Protein AF-A0A8T9QDJ7-F1 (afdb_monomer)

Foldseek 3Di:
DDDDDDDPDVVVVVLQQQLCVLLVVDCQQQAPDWDDDDPQIAGEHEDEPPPDDRDPSVVSSVVSSVVSVDDCVNYYYDYDYDDD

Mean predicted aligned error: 3.0 Å

Radius of gyration: 13.57 Å; Cα contacts (8 Å, |Δi|>4): 100; chains: 1; bounding box: 36×23×35 Å

Structure (mmCIF, N/CA/C/O backbone):
data_AF-A0A8T9QDJ7-F1
#
_entry.id   AF-A0A8T9QDJ7-F1
#
loop_
_atom_site.group_PDB
_atom_site.id
_atom_site.type_symbol
_atom_site.label_atom_id
_atom_site.label_alt_id
_atom_site.label_comp_id
_atom_site.label_asym_id
_atom_site.label_entity_id
_atom_site.label_seq_id
_atom_site.pdbx_PDB_ins_code
_atom_site.Cartn_x
_atom_site.Cartn_y
_atom_site.Cartn_z
_atom_site.occupancy
_atom_site.B_iso_or_equiv
_atom_site.auth_seq_id
_atom_site.auth_comp_id
_atom_site.auth_asym_id
_atom_site.auth_atom_id
_atom_site.pdbx_PDB_model_num
ATOM 1 N N . MET A 1 1 ? -4.966 3.507 -23.038 1.00 72.44 1 MET A N 1
ATOM 2 C CA . MET A 1 1 ? -5.649 4.706 -22.507 1.00 72.44 1 MET A CA 1
ATOM 3 C C . MET A 1 1 ? -5.846 4.473 -21.022 1.00 72.44 1 MET A C 1
ATOM 5 O O . MET A 1 1 ? -6.324 3.402 -20.679 1.00 72.44 1 MET A O 1
ATOM 9 N N . GLN A 1 2 ? -5.402 5.391 -20.163 1.00 83.50 2 GLN A N 1
ATOM 10 C CA . GLN A 1 2 ? -5.630 5.289 -18.718 1.00 83.50 2 GLN A CA 1
ATOM 11 C C . GLN A 1 2 ? -7.113 5.535 -18.424 1.00 83.50 2 GLN A C 1
ATOM 13 O O . GLN A 1 2 ? -7.699 6.462 -18.983 1.00 83.50 2 GLN A O 1
ATOM 18 N N . GLN A 1 3 ? -7.707 4.693 -17.583 1.00 90.12 3 GLN A N 1
ATOM 19 C CA . GLN A 1 3 ? -9.072 4.853 -17.084 1.00 90.12 3 GLN A CA 1
ATOM 20 C C . GLN A 1 3 ? -9.011 5.383 -15.648 1.00 90.12 3 GLN A C 1
ATOM 22 O O . GLN A 1 3 ? -8.110 5.020 -14.894 1.00 90.12 3 GLN A O 1
ATOM 27 N N . HIS A 1 4 ? -9.938 6.271 -15.294 1.00 89.31 4 HIS A N 1
ATOM 28 C CA . HIS A 1 4 ? -10.015 6.911 -13.978 1.00 89.31 4 HIS A CA 1
ATOM 29 C C . HIS A 1 4 ? -11.318 6.520 -13.287 1.00 89.31 4 HIS A C 1
ATOM 31 O O . HIS A 1 4 ? -12.126 7.377 -12.935 1.00 89.31 4 HIS A O 1
ATOM 37 N N . ASP A 1 5 ? -11.517 5.216 -13.133 1.00 93.25 5 ASP A N 1
ATOM 38 C CA . ASP A 1 5 ? -12.685 4.677 -12.453 1.00 93.25 5 ASP A CA 1
ATOM 39 C C . ASP A 1 5 ? -12.321 4.353 -10.998 1.00 93.25 5 ASP A C 1
ATOM 41 O O . ASP A 1 5 ? -11.246 3.800 -10.740 1.00 93.25 5 ASP A O 1
ATOM 45 N N . PRO A 1 6 ? -13.173 4.717 -10.027 1.00 93.00 6 PRO A N 1
ATOM 46 C CA . PRO A 1 6 ? -12.939 4.368 -8.636 1.00 93.00 6 PRO A CA 1
ATOM 47 C C . PRO A 1 6 ? -13.038 2.852 -8.430 1.00 93.00 6 PRO A C 1
ATOM 49 O O . PRO A 1 6 ? -13.767 2.149 -9.133 1.00 93.00 6 PRO A O 1
ATOM 52 N N . ILE A 1 7 ? -12.346 2.352 -7.406 1.00 93.88 7 ILE A N 1
ATOM 53 C CA . ILE A 1 7 ? -12.589 1.002 -6.894 1.00 93.88 7 ILE A CA 1
ATOM 54 C C . IL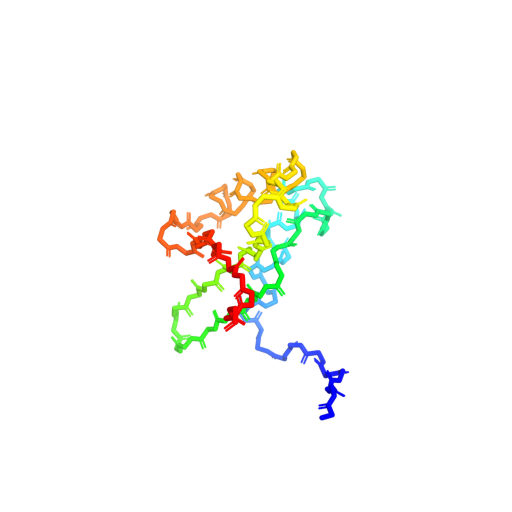E A 1 7 ? -14.014 0.979 -6.337 1.00 93.88 7 ILE A C 1
ATOM 56 O O . ILE A 1 7 ? -14.362 1.823 -5.517 1.00 93.88 7 ILE A O 1
ATOM 60 N N . MET A 1 8 ? -14.825 0.021 -6.787 1.00 95.38 8 MET A N 1
ATOM 61 C CA . MET A 1 8 ? -16.221 -0.146 -6.354 1.00 95.38 8 MET A CA 1
ATOM 62 C C . MET A 1 8 ? -16.423 -1.354 -5.433 1.00 95.38 8 MET A C 1
ATOM 64 O O . MET A 1 8 ? -17.532 -1.575 -4.957 1.00 95.38 8 MET A O 1
ATOM 68 N N . GLU A 1 9 ? -15.375 -2.147 -5.201 1.00 97.12 9 GLU A N 1
ATOM 69 C CA . GLU A 1 9 ? -15.419 -3.352 -4.373 1.00 97.12 9 GLU A CA 1
ATOM 70 C C . GLU A 1 9 ? -15.405 -2.972 -2.878 1.00 97.12 9 GLU A C 1
ATOM 72 O O . GLU A 1 9 ? -14.361 -2.528 -2.385 1.00 97.12 9 GLU A O 1
ATOM 77 N N . PRO A 1 10 ? -16.519 -3.128 -2.133 1.00 97.06 10 PRO A N 1
ATOM 78 C CA . PRO A 1 10 ? -16.658 -2.521 -0.808 1.00 97.06 10 PRO A CA 1
ATOM 79 C C . PRO A 1 10 ? -15.611 -2.999 0.194 1.00 97.06 10 PRO A C 1
ATOM 81 O O . PRO A 1 10 ? -15.017 -2.189 0.893 1.00 97.06 10 PRO A O 1
ATOM 84 N N . TRP A 1 11 ? -15.298 -4.297 0.215 1.00 97.25 11 TRP A N 1
ATOM 85 C CA . TRP A 1 11 ? -14.334 -4.836 1.178 1.00 97.25 11 TRP A CA 1
ATOM 86 C C . TRP A 1 11 ? -12.902 -4.337 0.927 1.00 97.25 11 TRP A C 1
ATOM 88 O O . TRP A 1 11 ? -12.101 -4.243 1.865 1.00 97.25 11 TRP A O 1
ATOM 98 N N . VAL A 1 12 ? -12.570 -3.999 -0.325 1.00 97.69 12 VAL A N 1
ATOM 99 C CA . VAL A 1 12 ? -11.282 -3.389 -0.678 1.00 97.69 12 VAL A CA 1
ATOM 100 C C . VAL A 1 12 ? -11.244 -1.960 -0.149 1.00 97.69 12 VAL A C 1
ATOM 102 O O . VAL A 1 12 ? -10.269 -1.588 0.501 1.00 97.69 12 VAL A O 1
ATOM 105 N N . ILE A 1 13 ? -12.317 -1.191 -0.357 1.00 97.62 13 ILE A N 1
ATOM 106 C CA . ILE A 1 13 ? -12.459 0.177 0.165 1.00 97.62 13 ILE A CA 1
ATOM 107 C C . ILE A 1 13 ? -12.376 0.172 1.695 1.00 97.62 13 ILE A C 1
ATOM 109 O O . ILE A 1 13 ? -11.523 0.856 2.254 1.00 97.62 13 ILE A O 1
ATOM 113 N N . ASP A 1 14 ? -13.159 -0.671 2.368 1.00 98.12 14 ASP A N 1
ATOM 114 C CA . ASP A 1 14 ? -13.158 -0.806 3.829 1.00 98.12 14 ASP A CA 1
ATOM 115 C C . ASP A 1 14 ? -11.762 -1.163 4.359 1.00 98.12 14 ASP A C 1
ATOM 117 O O . ASP A 1 14 ? -11.332 -0.723 5.426 1.00 98.12 14 ASP A O 1
ATOM 121 N N . THR A 1 15 ? -11.018 -1.988 3.620 1.00 98.25 15 THR A N 1
ATOM 122 C CA . THR A 1 15 ? -9.642 -2.326 3.984 1.00 98.25 15 THR A CA 1
ATOM 123 C C . THR A 1 15 ? -8.721 -1.123 3.825 1.00 98.25 15 THR A C 1
ATOM 125 O O . THR A 1 15 ? -7.995 -0.807 4.763 1.00 98.25 15 THR A O 1
ATOM 128 N N . LEU A 1 16 ? -8.783 -0.409 2.702 1.00 98.25 16 LEU A N 1
ATOM 129 C CA . LEU A 1 16 ? -8.006 0.810 2.468 1.00 98.25 16 LEU A CA 1
ATOM 130 C C . LEU A 1 16 ? -8.285 1.892 3.525 1.00 98.25 16 LEU A C 1
ATOM 132 O O . LEU A 1 16 ? -7.347 2.506 4.037 1.00 98.25 16 LEU A O 1
ATOM 136 N N . GLU A 1 17 ? -9.545 2.074 3.912 1.00 98.25 17 GLU A N 1
ATOM 137 C CA . GLU A 1 17 ? -9.951 3.017 4.955 1.00 98.25 17 GLU A CA 1
ATOM 138 C C . GLU A 1 17 ? -9.420 2.623 6.335 1.00 98.25 17 GLU A C 1
ATOM 140 O O . GLU A 1 17 ? -8.914 3.479 7.064 1.00 98.25 17 GLU A O 1
ATOM 145 N N . ARG A 1 18 ? -9.452 1.329 6.687 1.00 98.56 18 ARG A N 1
ATOM 146 C CA . ARG A 1 18 ? -8.849 0.829 7.936 1.00 98.56 18 ARG A CA 1
ATOM 147 C C . ARG A 1 18 ? -7.345 1.088 7.986 1.00 98.56 18 ARG A C 1
ATOM 149 O O . ARG A 1 18 ? -6.839 1.510 9.027 1.00 98.56 18 ARG A O 1
ATOM 156 N N . ILE A 1 19 ? -6.638 0.882 6.873 1.00 98.69 19 ILE A N 1
ATOM 157 C CA . ILE A 1 19 ? -5.204 1.193 6.781 1.00 98.69 19 ILE A CA 1
ATOM 158 C C . ILE A 1 19 ? -4.984 2.696 6.939 1.00 98.69 19 ILE A C 1
ATOM 160 O O . ILE A 1 19 ? -4.148 3.113 7.737 1.00 98.69 19 ILE A O 1
ATOM 164 N N . ALA A 1 20 ? -5.754 3.524 6.230 1.00 98.56 20 ALA A N 1
ATOM 165 C CA . ALA A 1 20 ? -5.642 4.974 6.327 1.00 98.56 20 ALA A CA 1
ATOM 166 C C . ALA A 1 20 ? -5.901 5.466 7.758 1.00 98.56 20 ALA A C 1
ATOM 168 O O . ALA A 1 20 ? -5.145 6.302 8.255 1.00 98.56 20 ALA A O 1
ATOM 169 N N . ALA A 1 21 ? -6.906 4.919 8.449 1.00 98.50 21 ALA A N 1
ATOM 170 C CA . ALA A 1 21 ? -7.198 5.224 9.847 1.00 98.50 21 ALA A CA 1
ATOM 171 C C . ALA A 1 21 ? -6.005 4.899 10.765 1.00 98.50 21 ALA A C 1
ATOM 173 O O . ALA A 1 21 ? -5.606 5.752 11.562 1.00 98.50 21 ALA A O 1
ATOM 174 N N . ALA A 1 22 ? -5.378 3.727 10.598 1.00 98.44 22 ALA A N 1
ATOM 175 C CA . ALA A 1 22 ? -4.152 3.354 11.311 1.00 98.44 22 ALA A CA 1
ATOM 176 C C . ALA A 1 22 ? -2.942 4.233 10.918 1.00 98.44 22 ALA A C 1
ATOM 178 O O . ALA A 1 22 ? -2.093 4.547 11.750 1.00 98.44 22 ALA A O 1
ATOM 179 N N . ASN A 1 23 ? -2.902 4.736 9.681 1.00 98.38 23 ASN A N 1
ATOM 180 C CA . ASN A 1 23 ? -1.884 5.658 9.169 1.00 98.38 23 ASN A CA 1
ATOM 181 C C . ASN A 1 23 ? -2.220 7.140 9.442 1.00 98.38 23 ASN A C 1
ATOM 183 O O . ASN A 1 23 ? -2.040 8.009 8.586 1.00 98.38 23 ASN A O 1
ATOM 187 N N . SER A 1 24 ? -2.720 7.451 10.642 1.00 97.38 24 SER A N 1
ATOM 188 C CA . SER A 1 24 ? -3.085 8.822 11.045 1.00 97.38 24 SER A CA 1
ATOM 189 C C . SER A 1 24 ? -4.141 9.477 10.138 1.00 97.38 24 SER A C 1
ATOM 191 O O . SER A 1 24 ? -4.048 10.663 9.828 1.00 97.38 24 SER A O 1
ATOM 193 N N . SER A 1 25 ? -5.145 8.704 9.708 1.00 97.88 25 SER A N 1
ATOM 194 C CA . SER A 1 25 ? -6.199 9.139 8.772 1.00 97.88 25 SER A CA 1
ATOM 195 C C . SER A 1 25 ? -5.653 9.673 7.440 1.00 97.88 25 SER A C 1
ATOM 197 O O . SER A 1 25 ? -6.151 10.661 6.900 1.00 97.88 25 SER A O 1
ATOM 199 N N . SER A 1 26 ? -4.601 9.041 6.908 1.00 97.81 26 SER A N 1
ATOM 200 C CA . SER A 1 26 ? -3.925 9.480 5.686 1.00 97.81 26 SER A CA 1
ATOM 201 C C . SER A 1 26 ? -3.634 8.336 4.721 1.00 97.81 26 SER A C 1
ATOM 203 O O . SER A 1 26 ? -3.155 7.276 5.112 1.00 97.81 26 SER A O 1
ATOM 205 N N . TYR A 1 27 ? -3.809 8.614 3.429 1.00 97.88 27 TYR A N 1
ATOM 206 C CA . TYR A 1 27 ? -3.372 7.758 2.319 1.00 97.88 27 TYR A CA 1
ATOM 207 C C . TYR A 1 27 ? -1.907 7.987 1.909 1.00 97.88 27 TYR A C 1
ATOM 209 O O . TYR A 1 27 ? -1.424 7.420 0.929 1.00 97.88 27 TYR A O 1
ATOM 217 N N . ALA A 1 28 ? -1.172 8.835 2.638 1.00 97.88 28 ALA A N 1
ATOM 218 C CA . ALA A 1 28 ? 0.218 9.134 2.327 1.00 97.88 28 ALA A CA 1
ATOM 219 C C . ALA A 1 28 ? 1.088 7.872 2.394 1.00 97.88 28 ALA A C 1
ATOM 221 O O . ALA A 1 28 ? 1.217 7.249 3.448 1.00 97.88 28 ALA A O 1
ATOM 222 N N . GLY A 1 29 ? 1.745 7.561 1.275 1.00 97.56 29 GLY A N 1
ATOM 223 C CA . GLY A 1 29 ? 2.578 6.370 1.148 1.00 97.56 29 GLY A CA 1
ATOM 224 C C . GLY A 1 29 ? 1.816 5.096 0.798 1.00 97.56 29 GLY A C 1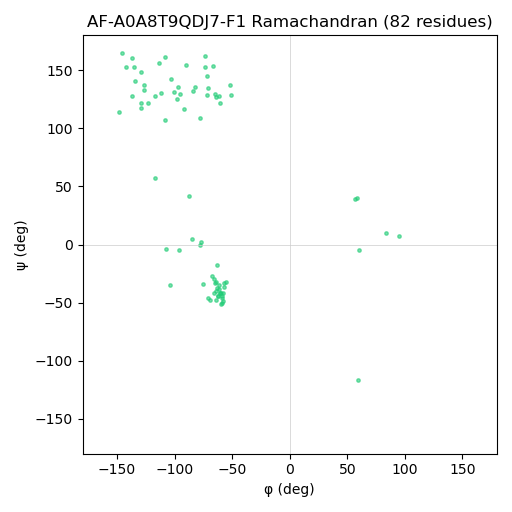
ATOM 225 O O . GLY A 1 29 ? 2.444 4.045 0.846 1.00 97.56 29 GLY A O 1
ATOM 226 N N . CYS A 1 30 ? 0.528 5.178 0.435 1.00 98.12 30 CYS A N 1
ATOM 227 C CA . CYS A 1 30 ? -0.167 4.070 -0.216 1.00 98.12 30 CYS A CA 1
ATOM 228 C C . CYS A 1 30 ? 0.633 3.579 -1.420 1.00 98.12 30 CYS A C 1
ATOM 230 O O . CYS A 1 30 ? 1.197 4.383 -2.165 1.00 98.12 30 CYS A O 1
ATOM 232 N N . TRP A 1 31 ? 0.699 2.259 -1.554 1.00 98.19 31 TRP A N 1
ATOM 233 C CA . TRP A 1 31 ? 1.492 1.608 -2.586 1.00 98.19 31 TRP A CA 1
ATOM 234 C C . TRP A 1 31 ? 0.828 1.750 -3.953 1.00 98.19 31 TRP A C 1
ATOM 236 O O . TRP A 1 31 ? -0.393 1.895 -4.045 1.00 98.19 31 TRP A O 1
ATOM 246 N N . ASP A 1 32 ? 1.652 1.731 -4.998 1.00 97.19 32 ASP A N 1
ATOM 247 C CA . ASP A 1 32 ? 1.266 2.132 -6.356 1.00 97.19 32 ASP A CA 1
ATOM 248 C C . ASP A 1 32 ? 0.139 1.281 -6.953 1.00 97.19 32 ASP A C 1
ATOM 250 O O . ASP A 1 32 ? -0.694 1.789 -7.705 1.00 97.19 32 ASP A O 1
ATOM 254 N N . VAL A 1 33 ? 0.118 -0.015 -6.632 1.00 97.56 33 VAL A N 1
ATOM 255 C CA . VAL A 1 33 ? -0.875 -0.966 -7.137 1.00 97.56 33 VAL A CA 1
ATOM 256 C C . VAL A 1 33 ? -1.540 -1.688 -5.975 1.00 97.56 33 VAL A C 1
ATOM 258 O O . VAL A 1 33 ? -0.871 -2.233 -5.098 1.00 97.56 33 VAL A O 1
ATOM 261 N N . VAL A 1 34 ? -2.869 -1.755 -6.024 1.00 97.56 34 VAL A N 1
ATOM 262 C CA . VAL A 1 34 ? -3.676 -2.685 -5.237 1.00 97.56 34 VAL A CA 1
ATOM 263 C C . VAL A 1 34 ? -4.406 -3.619 -6.197 1.00 97.56 34 VAL A C 1
ATOM 265 O O . VAL A 1 34 ? -5.045 -3.173 -7.148 1.00 97.56 34 VAL A O 1
ATOM 268 N N . GLY A 1 35 ? -4.270 -4.921 -5.978 1.00 97.50 35 GLY A N 1
ATOM 269 C CA . GLY A 1 35 ? -4.927 -5.960 -6.759 1.00 97.50 35 GLY A CA 1
ATOM 270 C C . GLY A 1 35 ? -5.640 -6.939 -5.844 1.00 97.50 35 GLY A C 1
ATOM 271 O O . GLY A 1 35 ? -5.202 -7.177 -4.719 1.00 97.50 35 GLY A O 1
ATOM 272 N N . TRP A 1 36 ? -6.740 -7.508 -6.322 1.00 97.94 36 TRP A N 1
ATOM 273 C CA . TRP A 1 36 ? -7.501 -8.495 -5.571 1.00 97.94 36 TRP A CA 1
ATOM 274 C C . TRP A 1 36 ? -8.052 -9.594 -6.474 1.00 97.94 36 TRP A C 1
ATOM 276 O O . TRP A 1 36 ? -8.286 -9.385 -7.665 1.00 97.94 36 TRP A O 1
ATOM 286 N N . ASN A 1 37 ? -8.252 -10.776 -5.895 1.00 96.62 37 ASN A N 1
ATOM 287 C CA . ASN A 1 37 ? -8.929 -11.897 -6.537 1.00 96.62 37 ASN A CA 1
ATOM 288 C C . ASN A 1 37 ? -9.666 -12.719 -5.475 1.00 96.62 37 ASN A C 1
ATOM 290 O O . ASN A 1 37 ? -9.043 -13.315 -4.598 1.00 96.62 37 ASN A O 1
ATOM 294 N N . GLY A 1 38 ? -10.997 -12.745 -5.535 1.00 94.25 38 GLY A N 1
ATOM 295 C CA . GLY A 1 38 ? -11.798 -13.328 -4.462 1.00 94.25 38 GLY A CA 1
ATOM 296 C C . GLY A 1 38 ? -11.539 -12.606 -3.137 1.00 94.25 38 GLY A C 1
ATOM 297 O O . GLY A 1 38 ? -11.830 -11.420 -3.026 1.00 94.25 38 GLY A O 1
ATOM 298 N N . ALA A 1 39 ? -10.995 -13.326 -2.153 1.00 92.94 39 ALA A N 1
ATOM 299 C CA . ALA A 1 39 ? -10.648 -12.785 -0.835 1.00 92.94 39 ALA A CA 1
ATOM 300 C C . ALA A 1 39 ? -9.169 -12.376 -0.701 1.00 92.94 39 ALA A C 1
ATOM 302 O O . ALA A 1 39 ? -8.774 -11.845 0.338 1.00 92.94 39 ALA A O 1
ATOM 303 N N . ASP A 1 40 ? -8.349 -12.632 -1.722 1.00 95.62 40 ASP A N 1
ATOM 304 C CA . ASP A 1 40 ? -6.933 -12.289 -1.697 1.00 95.62 40 ASP A CA 1
ATOM 305 C C . ASP A 1 40 ? -6.742 -10.819 -2.072 1.00 95.62 40 ASP A C 1
ATOM 307 O O . ASP A 1 40 ? -7.332 -10.332 -3.039 1.00 95.62 40 ASP A O 1
ATOM 311 N N . LEU A 1 41 ? -5.886 -10.127 -1.320 1.00 98.00 41 LEU A N 1
ATOM 312 C CA . LEU A 1 41 ? -5.518 -8.729 -1.529 1.00 98.00 41 LEU A CA 1
ATOM 313 C C . LEU A 1 41 ? -4.000 -8.604 -1.599 1.00 98.00 41 LEU A C 1
ATOM 315 O O . LEU A 1 41 ? -3.283 -9.189 -0.785 1.00 98.00 41 LEU A O 1
ATOM 319 N N . LEU A 1 42 ? -3.514 -7.811 -2.543 1.00 98.44 42 LEU A N 1
ATOM 320 C CA . LEU A 1 42 ? -2.096 -7.594 -2.762 1.00 98.44 42 LEU A CA 1
ATOM 321 C C . LEU A 1 42 ? -1.826 -6.113 -3.002 1.00 98.44 42 LEU A C 1
ATOM 323 O O . LEU A 1 42 ? -2.415 -5.501 -3.889 1.00 98.44 42 LEU A O 1
ATOM 327 N N . PHE A 1 43 ? -0.892 -5.565 -2.242 1.00 98.56 43 PHE A N 1
ATOM 328 C CA . PHE A 1 43 ? -0.282 -4.271 -2.483 1.00 98.56 43 PHE A CA 1
ATOM 329 C C . PHE A 1 43 ? 1.076 -4.492 -3.137 1.00 98.56 43 PHE A C 1
ATOM 331 O O . PHE A 1 43 ? 1.888 -5.272 -2.637 1.00 98.56 43 PHE A O 1
ATOM 338 N N . ALA A 1 44 ? 1.345 -3.783 -4.227 1.00 98.44 44 ALA A N 1
ATOM 339 C CA . ALA A 1 44 ? 2.648 -3.774 -4.871 1.00 98.44 44 ALA A CA 1
ATOM 340 C C . ALA A 1 44 ? 3.186 -2.345 -4.973 1.00 98.44 44 ALA A C 1
ATOM 342 O O . ALA A 1 44 ? 2.556 -1.465 -5.558 1.00 98.44 44 ALA A O 1
ATOM 343 N N . GLU A 1 45 ? 4.361 -2.132 -4.389 1.00 98.38 45 GLU A N 1
ATOM 344 C CA . GLU A 1 45 ? 5.120 -0.889 -4.488 1.00 98.38 45 GLU A CA 1
ATOM 345 C C . GLU A 1 45 ? 6.194 -1.053 -5.561 1.00 98.38 45 GLU A C 1
ATOM 347 O O . GLU A 1 45 ? 7.013 -1.977 -5.499 1.00 98.38 45 GLU A O 1
ATOM 352 N N . LEU A 1 46 ? 6.202 -0.155 -6.540 1.00 97.31 46 LEU A N 1
ATOM 353 C CA . LEU A 1 46 ? 7.095 -0.212 -7.684 1.00 97.31 46 LEU A CA 1
ATOM 354 C C . LEU A 1 46 ? 8.322 0.656 -7.423 1.00 97.31 46 LEU A C 1
ATOM 356 O O . LEU A 1 46 ? 8.227 1.835 -7.083 1.00 97.31 46 LEU A O 1
ATOM 360 N N . LYS A 1 47 ? 9.509 0.090 -7.638 1.00 96.75 47 LYS A N 1
ATOM 361 C CA . LYS A 1 47 ?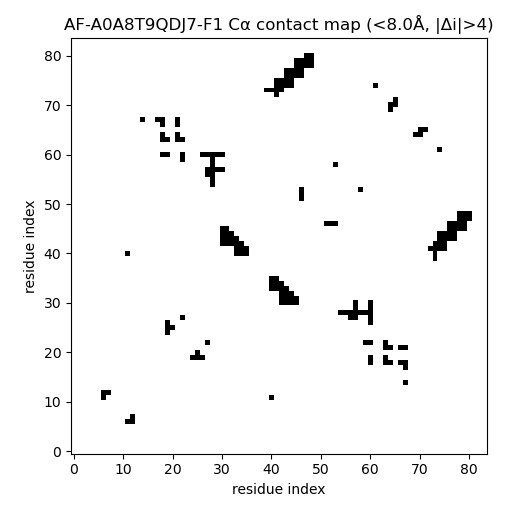 10.769 0.833 -7.559 1.00 96.75 47 LYS A CA 1
ATOM 362 C C . LYS A 1 47 ? 11.592 0.605 -8.801 1.00 96.75 47 LYS A C 1
ATOM 364 O O . LYS A 1 47 ? 11.975 -0.526 -9.096 1.00 96.75 47 LYS A O 1
ATOM 369 N N . ARG A 1 48 ? 11.923 1.686 -9.508 1.00 95.75 48 ARG A N 1
ATOM 370 C CA . ARG A 1 48 ? 12.892 1.570 -10.583 1.00 95.75 48 ARG A CA 1
ATOM 371 C C . ARG A 1 48 ? 14.278 1.352 -9.994 1.00 95.75 48 ARG A C 1
ATOM 373 O O . ARG A 1 48 ? 14.753 2.125 -9.153 1.00 95.75 48 ARG A O 1
ATOM 380 N N . ARG A 1 49 ? 14.948 0.314 -10.481 1.00 93.25 49 ARG A N 1
ATOM 381 C CA . ARG A 1 49 ? 16.286 -0.084 -10.061 1.00 93.25 49 ARG A CA 1
ATOM 382 C C . ARG A 1 49 ? 17.245 1.105 -10.099 1.00 93.25 49 ARG A C 1
ATOM 384 O O . ARG A 1 49 ? 17.344 1.816 -11.095 1.00 93.25 49 ARG A O 1
ATOM 391 N N . LYS A 1 50 ? 17.962 1.326 -8.991 1.00 90.12 50 LYS A N 1
ATOM 392 C CA . LYS A 1 50 ? 18.936 2.424 -8.779 1.00 90.12 50 LYS A CA 1
ATOM 393 C C . LYS A 1 50 ? 18.390 3.860 -8.884 1.00 90.12 50 LYS A C 1
ATOM 395 O O . LYS A 1 50 ? 19.159 4.778 -8.609 1.00 90.12 50 LYS A O 1
ATOM 400 N N . GLN A 1 51 ? 17.127 4.077 -9.246 1.00 92.69 51 GLN A N 1
ATOM 401 C CA . GLN A 1 51 ? 16.535 5.417 -9.345 1.00 92.69 51 GLN A CA 1
ATOM 402 C C . GLN A 1 51 ? 15.622 5.725 -8.163 1.00 92.69 51 GLN A C 1
ATOM 404 O O . GLN A 1 51 ? 15.625 6.851 -7.669 1.00 92.69 51 GLN A O 1
ATOM 409 N N . ASP A 1 52 ? 14.928 4.708 -7.654 1.00 92.69 52 ASP A N 1
ATOM 410 C CA . ASP A 1 52 ? 13.998 4.862 -6.549 1.00 92.69 52 ASP A CA 1
ATOM 411 C C . ASP A 1 52 ? 14.457 4.135 -5.288 1.00 92.69 52 ASP A C 1
ATOM 413 O O . ASP A 1 52 ? 15.216 3.164 -5.302 1.00 92.69 52 ASP A O 1
ATOM 417 N N . ARG A 1 53 ? 13.957 4.626 -4.156 1.00 92.56 53 ARG A N 1
ATOM 418 C CA . ARG A 1 53 ? 14.093 4.003 -2.840 1.00 92.56 53 ARG A CA 1
ATOM 419 C C . ARG A 1 53 ? 12.751 4.044 -2.129 1.00 92.56 53 ARG A C 1
ATOM 421 O O . ARG A 1 53 ? 11.940 4.942 -2.374 1.00 92.56 53 ARG A O 1
ATOM 428 N N . VAL A 1 54 ? 12.527 3.085 -1.237 1.00 94.69 54 VAL A N 1
ATOM 429 C CA . VAL A 1 54 ? 11.347 3.086 -0.368 1.00 94.69 54 VAL A CA 1
ATOM 430 C C . VAL A 1 54 ? 11.411 4.289 0.568 1.00 94.69 54 VAL A C 1
ATOM 432 O O . VAL A 1 54 ? 12.442 4.569 1.183 1.00 94.69 54 VAL A O 1
ATOM 435 N N . ARG A 1 55 ? 10.313 5.043 0.624 1.00 96.94 55 ARG A N 1
ATOM 436 C CA . ARG A 1 55 ? 10.179 6.240 1.461 1.00 96.94 55 ARG A CA 1
ATOM 437 C C . ARG A 1 55 ? 9.635 5.861 2.834 1.00 96.94 55 ARG A C 1
ATOM 439 O O . ARG A 1 55 ? 8.884 4.901 2.973 1.00 96.94 55 ARG A O 1
ATOM 446 N N . SER A 1 56 ? 9.927 6.673 3.848 1.00 97.38 56 SER A N 1
ATOM 447 C CA . SER A 1 56 ? 9.405 6.458 5.207 1.00 97.38 56 SER A CA 1
ATOM 448 C C . SER A 1 56 ? 7.875 6.410 5.257 1.00 97.38 56 SER A C 1
ATOM 450 O O . SER A 1 56 ? 7.307 5.648 6.029 1.00 97.38 56 SER A O 1
ATOM 452 N N . THR A 1 57 ? 7.185 7.169 4.404 1.00 97.69 57 THR A N 1
ATOM 453 C CA . THR A 1 57 ? 5.721 7.118 4.295 1.00 97.69 57 THR A CA 1
ATOM 454 C C . THR A 1 57 ? 5.211 5.771 3.781 1.00 97.69 57 THR A C 1
ATOM 456 O O . THR A 1 57 ? 4.159 5.331 4.2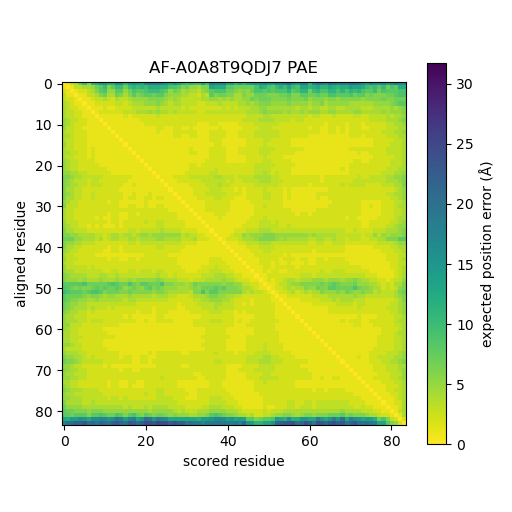22 1.00 97.69 57 THR A O 1
ATOM 459 N N . GLN A 1 58 ? 5.961 5.095 2.908 1.00 98.12 58 GLN A N 1
ATOM 460 C CA . GLN A 1 58 ? 5.609 3.773 2.377 1.00 98.12 58 GLN A CA 1
ATOM 461 C C . GLN A 1 58 ? 5.846 2.667 3.408 1.00 98.12 58 GLN A C 1
ATOM 463 O O . GLN A 1 58 ? 5.058 1.727 3.480 1.00 98.12 58 GLN A O 1
ATOM 468 N N . HIS A 1 59 ? 6.872 2.812 4.259 1.00 97.88 59 HIS A N 1
ATOM 469 C CA . HIS A 1 59 ? 7.025 1.964 5.447 1.00 97.88 59 HIS A CA 1
ATOM 470 C C . HIS A 1 59 ? 5.855 2.141 6.419 1.00 97.88 59 HIS A C 1
ATOM 472 O O . HIS A 1 59 ? 5.294 1.150 6.868 1.00 97.88 59 HIS A O 1
ATOM 478 N N . ARG A 1 60 ? 5.430 3.385 6.687 1.00 98.31 60 ARG A N 1
ATOM 479 C CA . ARG A 1 60 ? 4.268 3.634 7.557 1.00 98.31 60 ARG A CA 1
ATOM 480 C C . ARG A 1 60 ? 2.981 3.023 7.007 1.00 98.31 60 ARG A C 1
ATOM 482 O O . ARG A 1 60 ? 2.205 2.478 7.779 1.00 98.31 60 ARG A O 1
ATOM 489 N N . TRP A 1 61 ? 2.770 3.070 5.691 1.00 98.62 61 TRP A N 1
ATOM 490 C CA . TRP A 1 61 ? 1.625 2.402 5.067 1.00 98.62 61 TRP A CA 1
ATOM 491 C C . TRP A 1 61 ? 1.660 0.883 5.269 1.00 98.62 61 TRP A C 1
ATOM 493 O O . TRP A 1 61 ? 0.650 0.299 5.652 1.00 98.62 61 TRP A O 1
ATOM 503 N N . LEU A 1 62 ? 2.826 0.250 5.085 1.00 98.50 62 LEU A N 1
ATOM 504 C CA . LEU A 1 62 ? 3.016 -1.175 5.373 1.00 98.50 62 LEU A CA 1
ATOM 505 C C . LEU A 1 62 ? 2.710 -1.493 6.845 1.00 98.50 62 LEU A C 1
ATOM 507 O O . LEU A 1 62 ? 1.928 -2.396 7.127 1.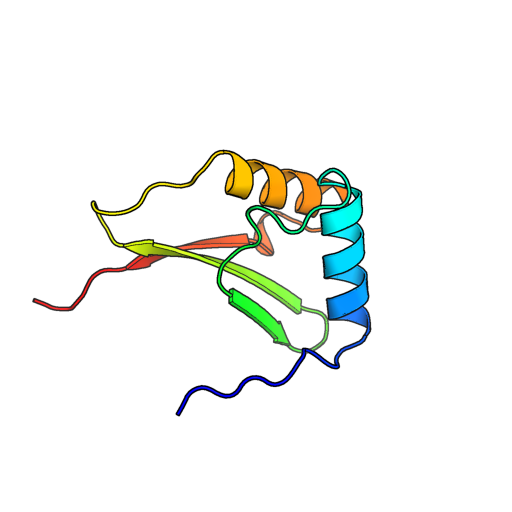00 98.50 62 LEU A O 1
ATOM 511 N N . GLU A 1 63 ? 3.281 -0.737 7.785 1.00 98.56 63 GLU A N 1
ATOM 512 C CA . GLU A 1 63 ? 3.050 -0.918 9.225 1.00 98.56 63 GLU A CA 1
ATOM 513 C C . GLU A 1 63 ? 1.567 -0.764 9.593 1.00 98.56 63 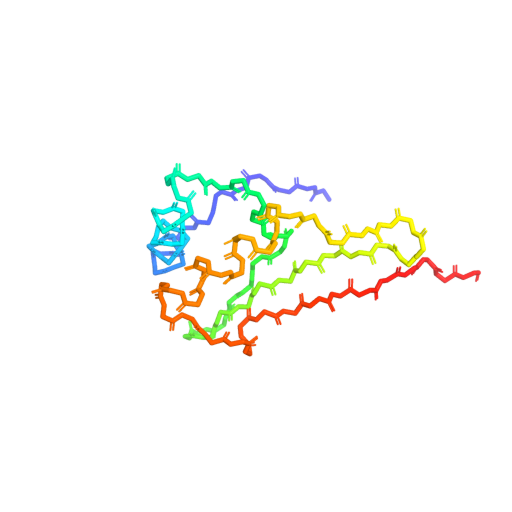GLU A C 1
ATOM 515 O O . GLU A 1 63 ? 1.021 -1.600 10.314 1.00 98.56 63 GLU A O 1
ATOM 520 N N . ALA A 1 64 ? 0.896 0.257 9.055 1.00 98.69 64 ALA A N 1
ATOM 521 C CA . ALA A 1 64 ? -0.537 0.473 9.236 1.00 98.69 64 ALA A CA 1
ATOM 522 C C . ALA A 1 64 ? -1.370 -0.675 8.641 1.00 98.69 64 ALA A C 1
ATOM 524 O O . ALA A 1 64 ? -2.357 -1.101 9.237 1.00 98.69 64 ALA A O 1
ATOM 525 N N . GLY A 1 65 ? -0.942 -1.224 7.502 1.00 98.50 65 GLY A N 1
ATOM 526 C CA . GLY A 1 65 ? -1.518 -2.416 6.887 1.00 98.50 65 GLY A CA 1
ATOM 527 C C . GLY A 1 65 ? -1.495 -3.629 7.805 1.00 98.50 65 GLY A C 1
ATOM 528 O O . GLY A 1 65 ? -2.521 -4.278 8.020 1.00 98.50 65 GLY A O 1
ATOM 529 N N . LEU A 1 66 ? -0.335 -3.896 8.401 1.00 98.62 66 LEU A N 1
ATOM 530 C CA . LEU A 1 66 ? -0.167 -4.985 9.360 1.0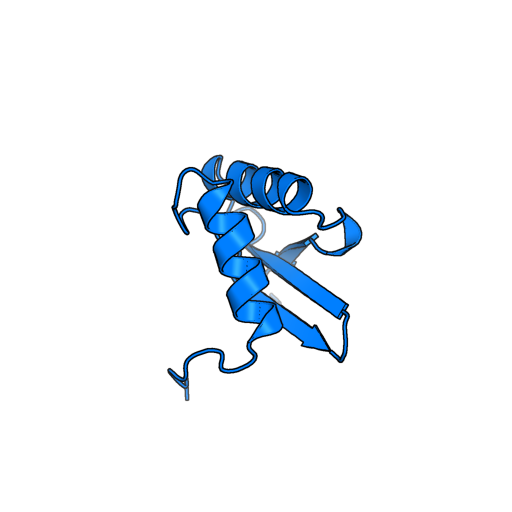0 98.62 66 LEU A CA 1
ATOM 531 C C . LEU A 1 66 ? -1.016 -4.762 10.624 1.00 98.62 66 LEU A C 1
ATOM 533 O O . LEU A 1 66 ? -1.652 -5.693 11.113 1.00 98.62 66 LEU A O 1
ATOM 537 N N . GLN A 1 67 ? -1.102 -3.522 11.120 1.00 98.25 67 GLN A N 1
ATOM 538 C CA . GLN A 1 67 ? -1.983 -3.162 12.242 1.00 98.25 67 GLN A CA 1
ATOM 539 C C . GLN A 1 67 ? -3.473 -3.337 11.908 1.00 98.25 67 GLN A C 1
ATOM 541 O O . GLN A 1 67 ? -4.258 -3.702 12.782 1.00 98.25 67 GLN A O 1
ATOM 546 N N . ALA A 1 68 ? -3.864 -3.130 10.648 1.00 97.19 68 ALA A N 1
ATOM 547 C CA . ALA A 1 68 ? -5.221 -3.355 10.150 1.00 97.19 68 ALA A CA 1
ATOM 548 C C . ALA A 1 68 ? -5.559 -4.846 9.920 1.00 97.19 68 ALA A C 1
ATOM 550 O O . ALA A 1 68 ? -6.670 -5.169 9.485 1.00 97.19 68 ALA A O 1
ATOM 551 N N . GLY A 1 69 ? -4.629 -5.757 10.234 1.00 97.12 69 GLY A N 1
ATOM 552 C CA . GLY A 1 69 ? -4.824 -7.206 10.185 1.00 97.12 69 GLY A CA 1
ATOM 553 C C . GLY A 1 69 ? -4.378 -7.871 8.883 1.00 97.12 69 GLY A C 1
ATOM 554 O O . GLY A 1 69 ? -4.627 -9.064 8.708 1.00 97.12 69 GLY A O 1
ATOM 555 N N . LEU A 1 70 ? -3.724 -7.137 7.977 1.00 98.12 70 LEU A N 1
ATOM 556 C CA . LEU A 1 70 ? -3.054 -7.746 6.830 1.00 98.12 70 LEU A CA 1
ATOM 557 C C . LEU A 1 70 ? -1.773 -8.455 7.272 1.00 98.12 70 LEU A C 1
ATOM 559 O O . LEU A 1 70 ? -1.217 -8.209 8.343 1.00 98.12 70 LEU A O 1
ATOM 563 N N . LYS A 1 71 ? -1.287 -9.343 6.416 1.00 98.31 71 LYS A N 1
ATOM 564 C CA . LYS A 1 71 ? -0.060 -10.101 6.626 1.00 98.31 71 LYS A CA 1
ATOM 565 C C . LYS A 1 71 ? 1.037 -9.608 5.683 1.00 98.31 71 LYS A C 1
ATOM 567 O O . LYS A 1 71 ? 0.728 -9.023 4.648 1.00 98.31 71 LYS A O 1
ATOM 572 N N . PRO A 1 72 ? 2.318 -9.903 5.968 1.00 98.25 72 PRO A N 1
ATOM 573 C CA . PRO A 1 72 ? 3.420 -9.540 5.075 1.00 98.25 72 PRO A CA 1
ATOM 574 C C . PRO A 1 72 ? 3.257 -10.063 3.639 1.00 98.25 72 PRO A C 1
ATOM 576 O O . PRO A 1 72 ? 3.659 -9.395 2.698 1.00 98.25 72 PRO A O 1
ATOM 579 N N . GLU A 1 73 ? 2.618 -11.221 3.461 1.00 98.06 73 GLU A N 1
ATOM 580 C CA . GLU A 1 73 ? 2.309 -11.817 2.150 1.00 98.06 73 GLU A CA 1
ATOM 581 C C . GLU A 1 73 ? 1.354 -10.974 1.286 1.00 98.06 73 GLU A C 1
ATOM 583 O O . GLU A 1 73 ? 1.338 -11.131 0.069 1.00 98.06 73 GLU A O 1
ATOM 588 N N . ASN A 1 74 ? 0.620 -10.027 1.880 1.00 98.62 74 ASN A N 1
ATOM 589 C CA . ASN A 1 74 ? -0.191 -9.061 1.141 1.00 98.62 74 ASN A CA 1
ATOM 590 C C . ASN A 1 74 ? 0.640 -7.914 0.539 1.00 98.62 74 ASN A C 1
ATOM 592 O O . ASN A 1 74 ? 0.062 -7.034 -0.091 1.00 98.62 74 ASN A O 1
ATOM 596 N N . PHE A 1 75 ? 1.962 -7.883 0.732 1.00 98.62 75 PHE A N 1
ATOM 597 C CA . PHE A 1 75 ? 2.823 -6.765 0.351 1.00 98.62 75 PHE A CA 1
ATOM 598 C C . PHE A 1 75 ? 4.032 -7.236 -0.468 1.00 98.62 75 PHE A C 1
ATOM 600 O O . PHE A 1 75 ? 4.904 -7.945 0.032 1.00 98.62 75 PHE A O 1
ATOM 607 N N . LEU A 1 76 ? 4.126 -6.784 -1.720 1.00 98.00 76 LEU A N 1
ATOM 608 C CA . LEU A 1 76 ? 5.284 -6.977 -2.594 1.00 98.00 76 LEU A CA 1
ATOM 609 C C . LEU A 1 76 ? 6.033 -5.674 -2.889 1.00 98.00 76 LEU A C 1
ATOM 611 O O . LEU A 1 76 ? 5.455 -4.696 -3.359 1.00 98.00 76 LEU A O 1
ATOM 615 N N . LEU A 1 77 ? 7.352 -5.694 -2.709 1.00 97.31 77 LEU A N 1
ATOM 616 C CA . LEU A 1 77 ? 8.234 -4.690 -3.296 1.00 97.31 77 LEU A CA 1
ATOM 617 C C . LEU A 1 77 ? 8.712 -5.202 -4.655 1.00 97.31 77 LEU A C 1
ATOM 619 O O . LEU A 1 77 ? 9.400 -6.221 -4.725 1.00 97.31 77 LEU A O 1
ATOM 623 N N . VAL A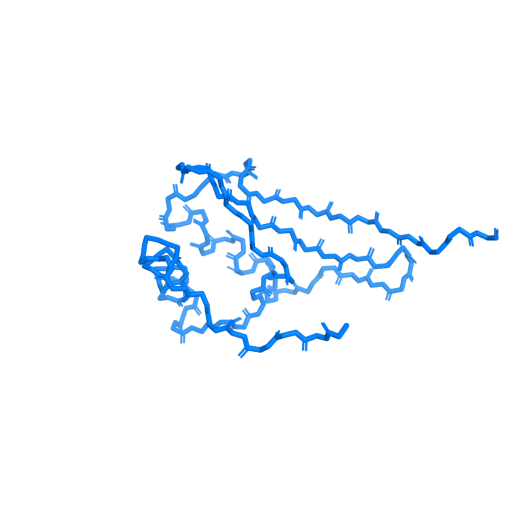 1 78 ? 8.352 -4.503 -5.727 1.00 97.00 78 VAL A N 1
ATOM 624 C CA . VAL A 1 78 ? 8.681 -4.902 -7.097 1.00 97.00 78 VAL A CA 1
ATOM 625 C C . VAL A 1 78 ? 9.746 -3.961 -7.645 1.00 97.00 78 VAL A C 1
ATOM 627 O O . VAL A 1 78 ? 9.476 -2.800 -7.958 1.00 97.00 78 VAL A O 1
ATOM 630 N N . GLU A 1 7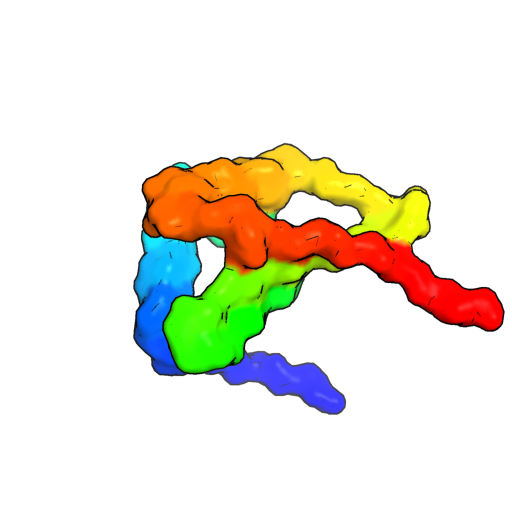9 ? 10.971 -4.469 -7.766 1.00 96.38 79 GLU A N 1
ATOM 631 C CA . GLU A 1 79 ? 12.036 -3.766 -8.479 1.00 96.38 79 GLU A CA 1
ATOM 632 C C . GLU A 1 79 ? 11.928 -4.043 -9.983 1.00 96.38 79 GLU A C 1
ATOM 634 O O . GLU A 1 79 ? 11.790 -5.193 -10.402 1.00 96.38 79 GLU A O 1
ATOM 639 N N . TRP A 1 80 ? 12.006 -2.992 -10.797 1.00 95.00 80 TRP A N 1
ATOM 640 C CA . TRP A 1 80 ? 11.951 -3.092 -12.255 1.00 95.00 80 TRP A CA 1
ATOM 641 C C . TRP A 1 80 ? 12.994 -2.196 -12.928 1.00 95.00 80 TRP A C 1
ATOM 643 O O . TRP A 1 80 ? 13.504 -1.244 -12.337 1.00 95.00 80 TRP A O 1
ATOM 653 N N . ASP A 1 81 ? 13.299 -2.491 -14.187 1.00 94.69 81 ASP A N 1
ATOM 654 C CA . ASP A 1 81 ? 14.029 -1.599 -15.088 1.00 94.69 81 ASP A CA 1
ATOM 655 C C . ASP A 1 81 ? 13.502 -1.796 -16.516 1.00 94.69 81 ASP A C 1
ATOM 657 O O . ASP A 1 81 ? 12.795 -2.773 -16.786 1.00 94.69 81 ASP A O 1
ATOM 661 N N . PHE A 1 82 ? 13.811 -0.876 -17.428 1.00 91.00 82 PHE A N 1
ATOM 662 C CA . PHE A 1 82 ? 13.557 -1.133 -18.846 1.00 91.00 82 PHE A CA 1
ATOM 663 C C . PHE A 1 82 ? 14.554 -2.180 -19.353 1.00 91.00 82 PHE A C 1
ATOM 665 O O . PHE A 1 82 ? 15.695 -2.211 -18.899 1.00 91.00 82 PHE A O 1
ATOM 672 N N . ALA A 1 83 ? 14.119 -3.050 -20.267 1.00 80.38 83 ALA A N 1
ATOM 673 C CA . ALA A 1 83 ? 15.059 -3.896 -20.991 1.00 80.38 83 ALA A CA 1
ATOM 674 C C . ALA A 1 83 ? 16.001 -2.983 -21.791 1.00 80.38 83 ALA A C 1
ATOM 676 O O . ALA A 1 83 ? 15.512 -2.083 -22.479 1.00 80.38 83 ALA A O 1
ATOM 677 N N . ASP A 1 84 ? 17.310 -3.189 -21.631 1.00 64.62 84 ASP A N 1
ATOM 678 C CA . ASP A 1 84 ? 18.346 -2.513 -22.424 1.00 64.62 84 ASP A CA 1
ATOM 679 C C . ASP A 1 84 ? 18.136 -2.734 -23.934 1.00 64.62 84 ASP A C 1
ATOM 681 O O . ASP A 1 84 ? 17.764 -3.869 -24.329 1.00 64.62 84 ASP A O 1
#

Sequence (84 aa):
MQQHDPIMEPWVIDTLERIAAANSSSYAGCWDVVGWNGADLLFAELKRRKQDRVRSTQHRWLEAGLQAGLKPENFLLVEWDFAD

Secondary structure (DSSP, 8-state):
----PPP--HHHHHHHHHHHHHTTT--TT--SEEEEETTEEEEEEEEETTT----HHHHHHHHHHHHTT--GGGEEEEEE----

Solvent-accessible surface area (backbone atoms only — not comparable to full-atom values): 5086 Å² total; per-residue (Å²): 133,91,80,92,73,78,90,80,55,62,71,59,51,56,46,54,50,43,22,17,51,62,39,77,69,33,70,66,36,60,56,80,38,77,49,74,60,95,90,47,57,37,34,35,36,76,31,45,65,95,76,51,74,91,49,74,45,38,53,44,35,51,53,15,32,44,73,61,70,50,55,74,90,32,56,44,82,43,76,42,76,80,84,131

Nearest PDB structures (foldseek):
  3w65-assembly1_A-2  TM=3.844E-01  e=1.422E-01  Magnetospirillum gryphiswaldense MSR-1
  6h81-assembly1_A-2  TM=3.850E-01  e=5.770E-01  Magnetospirillum gryphiswaldense
  6vmi-assembly1_AC  TM=3.365E-01  e=6.167E-01  Homo sapiens
  6h8d-assembly1_A-2  TM=3.522E-01  e=7.048E-01  Magnetospirillum gryphiswaldense

pLDDT: mean 95.76, std 5.34, range [64.62, 98.69]

Organism: NCBI:txid2932248